Protein AF-A0A966U1S2-F1 (afdb_monomer_lite)

Radius of gyration: 26.29 Å; chains: 1; bounding box: 76×34×54 Å

Foldseek 3Di:
DVVVVVVVVVCVVVLCVVLVVLLLVQLVVQLVVLVVVCCVVPVPLVVPDDVVLSVCCSPDVVSLVVGDPVSSVSSVVSNVVSVVVSCVVCVVVVVVVVVVVVVDDDDPDPDVVVVVVVVVVVVVVVVD

Structure (mmCIF, N/CA/C/O backbone):
data_AF-A0A966U1S2-F1
#
_entry.id   AF-A0A966U1S2-F1
#
loop_
_atom_site.group_PDB
_atom_site.id
_atom_site.type_symbol
_atom_site.label_atom_id
_atom_site.label_alt_id
_atom_site.label_comp_id
_atom_site.label_asym_id
_atom_site.label_entity_id
_atom_site.label_seq_id
_atom_site.pdbx_PDB_ins_code
_atom_site.Cartn_x
_atom_site.Cartn_y
_atom_site.Cartn_z
_atom_site.occupancy
_atom_site.B_iso_or_equiv
_atom_site.auth_seq_id
_atom_site.auth_comp_id
_atom_site.auth_asym_id
_atom_site.auth_atom_id
_atom_site.pdbx_PDB_model_num
ATOM 1 N N . THR A 1 1 ? 27.230 -3.084 -17.826 1.00 68.25 1 THR A N 1
ATOM 2 C CA . THR A 1 1 ? 26.744 -4.011 -16.778 1.00 68.25 1 THR A CA 1
ATOM 3 C C . THR A 1 1 ? 26.487 -3.304 -15.454 1.00 68.25 1 THR A C 1
ATOM 5 O O . THR A 1 1 ? 25.406 -3.498 -14.924 1.00 68.25 1 THR A O 1
ATOM 8 N N . SER A 1 2 ? 27.347 -2.399 -14.970 1.00 84.25 2 SER A N 1
ATOM 9 C CA . SER A 1 2 ? 27.108 -1.668 -13.704 1.00 84.25 2 SER A CA 1
ATOM 10 C C . SER A 1 2 ? 25.955 -0.657 -13.749 1.00 84.25 2 SER A C 1
ATOM 12 O O . SER A 1 2 ? 25.120 -0.653 -12.851 1.00 84.25 2 SER A O 1
ATOM 14 N N . SER A 1 3 ? 25.842 0.148 -14.814 1.00 88.50 3 SER A N 1
ATOM 15 C CA . SER A 1 3 ? 24.769 1.153 -14.924 1.00 88.50 3 SER A CA 1
ATOM 16 C C . SER A 1 3 ? 23.372 0.526 -14.961 1.00 88.50 3 SER A C 1
ATOM 18 O O . SER A 1 3 ? 22.466 1.025 -14.309 1.00 88.50 3 SER A O 1
ATOM 20 N N . ASN A 1 4 ? 23.197 -0.605 -15.659 1.00 86.69 4 ASN A N 1
ATOM 21 C CA . ASN A 1 4 ? 21.905 -1.301 -15.720 1.00 86.69 4 ASN A CA 1
ATOM 22 C C . ASN A 1 4 ? 21.468 -1.807 -14.334 1.00 86.69 4 ASN A C 1
ATOM 24 O O . ASN A 1 4 ? 20.334 -1.597 -13.915 1.00 86.69 4 ASN A O 1
ATOM 28 N N . THR A 1 5 ? 22.385 -2.425 -13.585 1.00 91.38 5 THR A N 1
ATOM 29 C CA . THR A 1 5 ? 22.106 -2.854 -12.209 1.00 91.38 5 THR A CA 1
ATOM 30 C C . THR A 1 5 ? 21.823 -1.661 -11.299 1.00 91.38 5 THR A C 1
ATOM 32 O O . THR A 1 5 ? 20.853 -1.699 -10.550 1.00 91.38 5 THR A O 1
ATOM 35 N N . PHE A 1 6 ? 22.601 -0.579 -11.410 1.00 94.00 6 PHE A N 1
ATOM 36 C CA . PHE A 1 6 ? 22.389 0.644 -10.634 1.00 94.00 6 PHE A CA 1
ATOM 37 C C . PHE A 1 6 ? 20.981 1.218 -10.833 1.00 94.00 6 PHE A C 1
ATOM 39 O O . PHE A 1 6 ? 20.276 1.434 -9.851 1.00 94.00 6 PHE A O 1
ATOM 46 N N . PHE A 1 7 ? 20.529 1.393 -12.081 1.00 91.81 7 PHE A N 1
ATOM 47 C CA . PHE A 1 7 ? 19.188 1.919 -12.362 1.00 91.81 7 PHE A CA 1
ATOM 48 C C . PHE A 1 7 ? 18.069 0.996 -11.871 1.00 91.81 7 PHE A C 1
ATOM 50 O O . PHE A 1 7 ? 17.057 1.486 -11.376 1.00 91.81 7 PHE A O 1
ATOM 57 N N . ARG A 1 8 ? 18.247 -0.330 -11.948 1.00 90.94 8 ARG A N 1
ATOM 58 C CA . ARG A 1 8 ? 17.273 -1.292 -11.406 1.00 90.94 8 ARG A CA 1
ATOM 59 C C . ARG A 1 8 ? 17.152 -1.184 -9.888 1.00 90.94 8 ARG A C 1
ATOM 61 O O . ARG A 1 8 ? 16.037 -1.138 -9.377 1.00 90.94 8 ARG A O 1
ATOM 68 N N . THR A 1 9 ? 18.273 -1.103 -9.176 1.00 96.06 9 THR A N 1
ATOM 69 C CA . THR A 1 9 ? 18.270 -0.934 -7.715 1.00 96.06 9 THR A CA 1
ATOM 70 C C . THR A 1 9 ? 17.681 0.416 -7.316 1.00 96.06 9 THR A C 1
ATOM 72 O O . THR A 1 9 ? 16.857 0.482 -6.406 1.00 96.06 9 THR A O 1
ATOM 75 N N . LEU A 1 10 ? 18.049 1.481 -8.035 1.00 95.44 10 LEU A N 1
ATOM 76 C CA . LEU A 1 10 ? 17.535 2.830 -7.821 1.00 95.44 10 LEU A CA 1
ATOM 77 C C . LEU A 1 10 ? 16.012 2.886 -8.017 1.00 95.44 10 LEU A C 1
ATOM 79 O O . LEU A 1 10 ? 15.297 3.401 -7.162 1.00 95.44 10 LEU A O 1
ATOM 83 N N . GLY A 1 11 ? 15.511 2.294 -9.105 1.00 92.31 11 GLY A N 1
ATOM 84 C CA . GLY A 1 11 ? 14.080 2.184 -9.383 1.00 92.31 11 GLY A CA 1
ATOM 85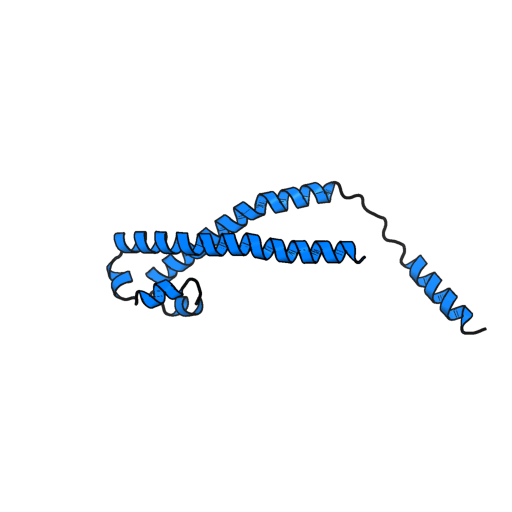 C C . GLY A 1 11 ? 13.331 1.361 -8.334 1.00 92.31 11 GLY A C 1
ATOM 86 O O . GLY A 1 11 ? 12.241 1.753 -7.927 1.00 92.31 11 GLY A O 1
ATOM 87 N N . GLY A 1 12 ? 13.930 0.273 -7.839 1.00 94.50 12 GLY A N 1
ATOM 88 C CA . GLY A 1 12 ? 13.369 -0.520 -6.743 1.00 94.50 12 GLY A CA 1
ATOM 89 C C . GLY A 1 12 ? 13.198 0.299 -5.462 1.00 94.50 12 GLY A C 1
ATOM 90 O O . GLY A 1 12 ? 12.098 0.363 -4.918 1.00 94.50 12 GLY A O 1
ATOM 91 N N . ALA A 1 13 ? 14.252 0.990 -5.021 1.00 96.69 13 ALA A N 1
ATOM 92 C CA . ALA A 1 13 ? 14.207 1.812 -3.813 1.00 96.69 13 ALA A CA 1
ATOM 93 C C . ALA A 1 13 ? 13.204 2.974 -3.935 1.00 96.69 13 ALA A C 1
ATOM 95 O O . ALA A 1 13 ? 12.332 3.121 -3.077 1.00 96.69 13 ALA A O 1
ATOM 96 N N . PHE A 1 14 ? 13.257 3.753 -5.022 1.00 96.25 14 PHE A N 1
ATOM 97 C CA . PHE A 1 14 ? 12.305 4.849 -5.236 1.00 96.25 14 PHE A CA 1
ATOM 98 C C . PHE A 1 14 ? 10.865 4.357 -5.357 1.00 96.25 14 PHE A C 1
ATOM 100 O O . PHE A 1 14 ? 9.976 4.949 -4.749 1.00 96.25 14 PHE A O 1
ATOM 107 N N . GLY A 1 15 ? 10.633 3.264 -6.090 1.00 95.19 15 GLY A N 1
ATOM 108 C CA . GLY A 1 15 ? 9.309 2.664 -6.219 1.00 95.19 15 GLY A CA 1
ATOM 109 C C . GLY A 1 15 ? 8.734 2.296 -4.855 1.00 95.19 15 GLY A C 1
ATOM 110 O O . GLY A 1 15 ? 7.641 2.738 -4.509 1.00 95.19 15 GLY A O 1
ATOM 111 N N . THR A 1 16 ? 9.497 1.568 -4.034 1.00 96.12 16 THR A N 1
ATOM 112 C CA . THR A 1 16 ? 9.046 1.197 -2.683 1.00 96.12 16 THR A CA 1
ATOM 113 C C . THR A 1 16 ? 8.773 2.409 -1.792 1.00 96.12 16 THR A C 1
ATOM 115 O O . THR A 1 16 ? 7.775 2.412 -1.077 1.00 96.12 16 THR A O 1
ATOM 118 N N . ALA A 1 17 ? 9.594 3.461 -1.863 1.00 97.44 17 ALA A N 1
ATOM 119 C CA . ALA A 1 17 ? 9.416 4.661 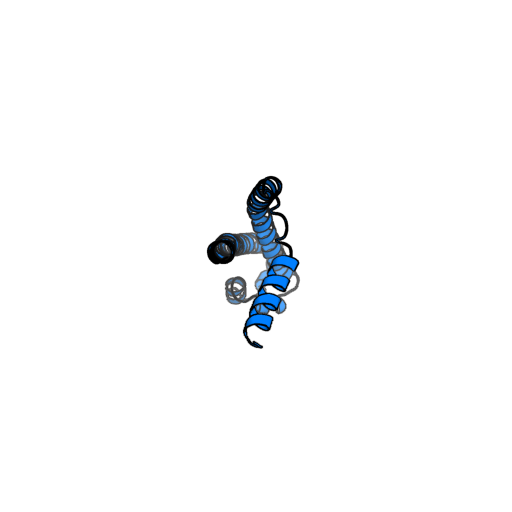-1.049 1.00 97.44 17 ALA A CA 1
ATOM 120 C C . ALA A 1 17 ? 8.164 5.458 -1.446 1.00 97.44 17 ALA A C 1
ATOM 122 O O . ALA A 1 17 ? 7.376 5.846 -0.582 1.00 97.44 17 ALA A O 1
ATOM 123 N N . ILE A 1 18 ? 7.956 5.678 -2.747 1.00 97.00 18 ILE A N 1
ATOM 124 C CA . ILE A 1 18 ? 6.809 6.434 -3.262 1.00 97.00 18 ILE A CA 1
ATOM 125 C C . ILE A 1 18 ? 5.512 5.678 -2.964 1.00 97.00 18 ILE A C 1
ATOM 127 O O . ILE A 1 18 ? 4.618 6.220 -2.316 1.00 97.00 18 ILE A O 1
ATOM 131 N N . PHE A 1 19 ? 5.419 4.412 -3.379 1.00 96.62 19 PHE A N 1
ATOM 132 C CA . PHE A 1 19 ? 4.193 3.632 -3.196 1.00 96.62 19 PHE A CA 1
ATOM 133 C C . PHE A 1 19 ? 3.942 3.272 -1.728 1.00 96.62 19 PHE A C 1
ATOM 135 O O . PHE A 1 19 ? 2.790 3.249 -1.305 1.00 96.62 19 PHE A O 1
ATOM 142 N N . GLY A 1 20 ? 4.993 3.076 -0.926 1.00 95.06 20 GLY A N 1
ATOM 143 C CA . GLY A 1 20 ? 4.871 2.904 0.523 1.00 95.06 20 GLY A CA 1
ATOM 144 C C . GLY A 1 20 ? 4.340 4.157 1.222 1.00 95.06 20 GLY A C 1
ATOM 145 O O . GLY A 1 20 ? 3.530 4.051 2.138 1.00 95.06 20 GLY A O 1
ATOM 146 N N . THR A 1 21 ? 4.729 5.350 0.761 1.00 96.44 21 THR A N 1
ATOM 147 C CA . THR A 1 21 ? 4.193 6.617 1.289 1.00 96.44 21 THR A CA 1
ATOM 148 C C . THR A 1 21 ? 2.710 6.773 0.957 1.00 96.44 21 THR A C 1
ATOM 150 O O . THR A 1 21 ? 1.929 7.122 1.841 1.00 96.44 21 THR A O 1
ATOM 153 N N . ILE A 1 22 ? 2.312 6.469 -0.285 1.00 96.38 22 ILE A N 1
ATOM 154 C CA . ILE A 1 22 ? 0.901 6.485 -0.710 1.00 96.38 22 ILE A CA 1
ATOM 155 C C . ILE A 1 22 ? 0.086 5.500 0.133 1.00 96.38 22 ILE A C 1
ATOM 157 O O . ILE A 1 22 ? -0.930 5.882 0.705 1.00 96.38 22 ILE A O 1
ATOM 161 N N . LEU A 1 23 ? 0.571 4.263 0.286 1.00 95.19 23 LEU A N 1
ATOM 162 C CA . LEU A 1 23 ? -0.098 3.242 1.090 1.00 95.19 23 LEU A CA 1
ATOM 163 C C . LEU A 1 23 ? -0.298 3.700 2.540 1.00 95.19 23 LEU A C 1
ATOM 165 O O . LEU A 1 23 ? -1.409 3.626 3.054 1.00 95.19 23 LEU A O 1
ATOM 169 N N . SER A 1 24 ? 0.753 4.198 3.196 1.00 93.38 24 SER A N 1
ATOM 170 C CA . SER A 1 24 ? 0.677 4.660 4.589 1.00 93.38 24 SER A CA 1
ATOM 171 C C . SER A 1 24 ? -0.289 5.833 4.766 1.00 93.38 24 SER A C 1
ATOM 173 O O . SER A 1 24 ? -1.044 5.874 5.740 1.00 93.38 24 SER A O 1
ATOM 175 N N . HIS A 1 25 ? -0.285 6.781 3.824 1.00 94.88 25 HIS A N 1
ATOM 176 C CA . HIS A 1 25 ? -1.221 7.902 3.819 1.00 94.88 25 HIS A CA 1
ATOM 177 C C . HIS A 1 25 ? -2.671 7.417 3.685 1.00 94.88 25 HIS A C 1
ATOM 179 O O . HIS A 1 25 ? -3.526 7.775 4.502 1.00 94.88 25 HIS A O 1
ATOM 185 N N . ASP A 1 26 ? -2.935 6.558 2.703 1.00 95.31 26 ASP A N 1
ATOM 186 C CA . ASP A 1 26 ? -4.289 6.116 2.380 1.00 95.31 26 ASP A CA 1
ATOM 187 C C . ASP A 1 26 ? -4.849 5.153 3.426 1.00 95.31 26 ASP A C 1
ATOM 189 O O . ASP A 1 26 ? -6.010 5.290 3.799 1.00 95.31 26 ASP A O 1
ATOM 193 N N . VAL A 1 27 ? -4.039 4.250 3.992 1.00 94.31 27 VAL A N 1
ATOM 194 C CA . VAL A 1 27 ? -4.453 3.406 5.128 1.00 94.31 27 VAL A CA 1
ATOM 195 C C . VAL A 1 27 ? -4.877 4.279 6.307 1.00 94.31 27 VAL A C 1
ATOM 197 O O . VAL A 1 27 ? -5.955 4.074 6.865 1.00 94.31 27 VAL A O 1
ATOM 200 N N . SER A 1 28 ? -4.083 5.294 6.666 1.00 92.31 28 SER A N 1
ATOM 201 C CA . SER A 1 28 ? -4.425 6.189 7.779 1.00 92.31 28 SER A CA 1
ATOM 202 C C . SER A 1 28 ? -5.735 6.943 7.529 1.00 92.31 28 SER A C 1
ATOM 204 O O . SER A 1 28 ? -6.569 7.061 8.431 1.00 92.31 28 SER A O 1
ATOM 206 N N . ASN A 1 29 ? -5.943 7.440 6.308 1.00 94.44 29 ASN A N 1
ATOM 207 C CA . ASN A 1 29 ? -7.154 8.169 5.943 1.00 94.44 29 ASN A CA 1
ATOM 208 C C . ASN A 1 29 ? -8.396 7.261 5.872 1.00 94.44 29 ASN A C 1
ATOM 210 O O . ASN A 1 29 ? -9.465 7.615 6.380 1.00 94.44 29 ASN A O 1
ATOM 214 N N . ASN A 1 30 ? -8.247 6.072 5.290 1.00 94.06 30 ASN A N 1
ATOM 215 C CA . ASN A 1 30 ? -9.326 5.106 5.129 1.00 94.06 30 ASN A CA 1
ATOM 216 C C . ASN A 1 30 ? -9.748 4.502 6.465 1.00 94.06 30 ASN A C 1
ATOM 218 O O . ASN A 1 30 ? -10.944 4.339 6.678 1.00 94.06 30 ASN A O 1
ATOM 222 N N . LEU A 1 31 ? -8.811 4.237 7.383 1.00 92.25 31 LEU A N 1
ATOM 223 C CA . LEU A 1 31 ? -9.146 3.788 8.737 1.00 92.25 31 LEU A CA 1
ATOM 224 C C . LEU A 1 31 ? -9.945 4.859 9.478 1.00 92.25 31 LEU A C 1
ATOM 226 O O . LEU A 1 31 ? -11.006 4.563 10.016 1.00 92.25 31 LEU A O 1
ATOM 230 N N . LYS A 1 32 ? -9.496 6.122 9.462 1.00 91.12 32 LYS A N 1
ATOM 231 C CA . LYS A 1 32 ? -10.240 7.230 10.093 1.00 91.12 32 LYS A CA 1
ATOM 232 C C . LYS A 1 32 ? -11.665 7.332 9.556 1.00 91.12 32 LYS A C 1
ATOM 234 O O . LYS A 1 32 ? -12.604 7.463 10.338 1.00 91.12 32 LYS A O 1
ATOM 239 N N . THR A 1 33 ? -11.819 7.253 8.238 1.00 92.62 33 THR A N 1
ATOM 240 C CA . THR A 1 33 ? -13.128 7.328 7.579 1.00 92.62 33 THR A CA 1
ATOM 241 C C . THR A 1 33 ? -13.991 6.110 7.911 1.00 92.62 33 THR A C 1
ATOM 243 O O . THR A 1 33 ? -15.132 6.281 8.334 1.00 92.62 33 THR A O 1
ATOM 246 N N . GLY A 1 34 ? -13.437 4.899 7.815 1.00 91.38 34 GLY A N 1
ATOM 247 C CA . GLY A 1 34 ? -14.137 3.647 8.103 1.00 91.38 34 GLY A CA 1
ATOM 248 C C . GLY A 1 34 ? -14.605 3.556 9.554 1.00 91.38 34 GLY A C 1
ATOM 249 O O . GLY A 1 34 ? -15.758 3.226 9.810 1.00 91.38 34 GLY A O 1
ATOM 250 N N . PHE A 1 35 ? -13.766 3.947 10.516 1.00 90.69 35 PHE A N 1
ATOM 251 C CA . PHE A 1 35 ? -14.160 4.016 11.926 1.00 90.69 35 PHE A CA 1
ATOM 252 C C . PHE A 1 35 ? -15.215 5.094 12.195 1.00 90.69 35 PHE A C 1
ATOM 254 O O . PHE A 1 35 ? -16.134 4.864 12.981 1.00 90.69 35 PHE A O 1
ATOM 261 N N . ALA A 1 36 ? -15.127 6.254 11.537 1.00 89.69 36 ALA A N 1
ATOM 262 C CA . ALA A 1 36 ? -16.141 7.299 11.656 1.00 89.69 36 ALA A CA 1
ATOM 263 C C . ALA A 1 36 ? -17.501 6.867 11.077 1.00 89.69 36 ALA A C 1
ATOM 265 O O . ALA A 1 36 ? -18.546 7.275 11.586 1.00 89.69 36 ALA A O 1
ATOM 266 N N . GLU A 1 37 ? -17.508 6.049 10.026 1.00 90.56 37 GLU A N 1
ATOM 267 C CA . GLU A 1 37 ? -18.719 5.460 9.454 1.00 90.56 37 GLU A CA 1
ATOM 268 C C . GLU A 1 37 ? -19.273 4.330 10.328 1.00 90.56 37 GLU A C 1
ATOM 270 O O . GLU A 1 37 ? -20.476 4.284 10.605 1.00 90.56 37 GLU A O 1
ATOM 275 N N . LEU A 1 38 ? -18.399 3.472 10.853 1.00 88.75 38 LEU A N 1
ATOM 276 C CA . LEU A 1 38 ? -18.779 2.416 11.784 1.00 88.75 38 LEU A CA 1
ATOM 277 C C . LEU A 1 38 ? -19.404 2.991 13.062 1.00 88.75 38 LEU A C 1
ATOM 279 O O . LEU A 1 38 ? -20.415 2.479 13.532 1.00 88.75 38 LEU A O 1
ATOM 283 N N . ALA A 1 39 ? -18.885 4.110 13.574 1.00 87.94 39 ALA A N 1
ATOM 284 C CA . ALA A 1 39 ? -19.451 4.805 14.733 1.00 87.94 39 ALA A CA 1
ATOM 285 C C . ALA A 1 39 ? -20.890 5.295 14.504 1.00 87.94 39 ALA A C 1
ATOM 287 O O . ALA A 1 39 ? -21.660 5.398 15.456 1.00 87.94 39 ALA A O 1
ATOM 288 N N . LYS A 1 40 ? -21.267 5.585 13.253 1.00 89.69 40 LYS A N 1
ATOM 289 C CA . LYS A 1 40 ? -22.631 6.001 12.894 1.00 89.69 40 LYS A CA 1
ATOM 290 C C . LYS A 1 40 ? -23.570 4.816 12.699 1.00 89.69 40 LYS A C 1
ATOM 292 O O . LYS A 1 40 ? -24.757 4.940 12.980 1.00 89.69 40 LYS A O 1
ATOM 297 N N . THR A 1 41 ? -23.060 3.703 12.176 1.00 88.62 41 THR A N 1
ATOM 298 C CA . THR A 1 41 ? -23.880 2.547 11.788 1.00 88.62 41 THR A CA 1
ATOM 299 C C . THR A 1 41 ? -24.022 1.519 12.907 1.00 88.62 41 THR A C 1
ATOM 301 O O . THR A 1 41 ? -25.104 0.969 13.078 1.00 88.62 41 THR A O 1
ATOM 304 N N . ASN A 1 42 ? -22.959 1.268 13.676 1.00 85.62 42 ASN A N 1
ATOM 305 C CA . ASN A 1 42 ? -22.903 0.248 14.725 1.00 85.62 42 ASN A CA 1
ATOM 306 C C . ASN A 1 42 ? -22.038 0.719 15.916 1.00 85.62 42 ASN A C 1
ATOM 308 O O . ASN A 1 42 ? -20.937 0.201 16.127 1.00 85.62 42 ASN A O 1
ATOM 312 N N . PRO A 1 43 ? -22.518 1.685 16.722 1.00 83.19 43 PRO A N 1
ATOM 313 C CA . PRO A 1 43 ? -21.759 2.228 17.852 1.00 83.19 43 PRO A CA 1
ATOM 314 C C . PRO A 1 43 ? -21.419 1.172 18.918 1.00 83.19 43 PRO A C 1
ATOM 316 O O . PRO A 1 43 ? -20.342 1.224 19.511 1.00 83.19 43 PRO A O 1
ATOM 319 N N . ASP A 1 44 ? -22.280 0.169 19.111 1.00 84.19 44 ASP A N 1
ATOM 320 C CA . ASP A 1 44 ? -22.076 -0.897 20.102 1.00 84.19 44 ASP A CA 1
ATOM 321 C C . ASP A 1 44 ? -20.873 -1.792 19.772 1.00 84.19 44 ASP A C 1
ATOM 323 O O . ASP A 1 44 ? -20.179 -2.264 20.673 1.00 84.19 44 ASP A O 1
ATOM 327 N N . ALA A 1 45 ? -20.586 -1.995 18.481 1.00 80.12 45 ALA A N 1
ATOM 328 C CA . ALA A 1 45 ? -19.434 -2.776 18.036 1.00 80.12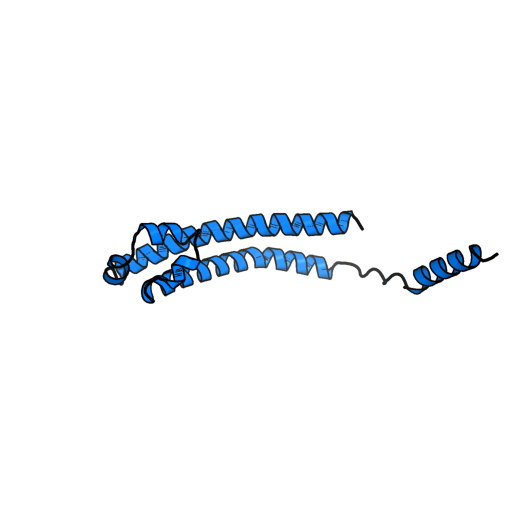 45 ALA A CA 1
ATOM 329 C C . ALA A 1 45 ? -18.108 -2.069 18.358 1.00 80.12 45 ALA A C 1
ATOM 331 O O . ALA A 1 45 ? -17.107 -2.728 18.629 1.00 80.12 45 ALA A O 1
ATOM 332 N N . LEU A 1 46 ? -18.108 -0.731 18.362 1.00 81.12 46 LEU A N 1
ATOM 333 C CA . LEU A 1 46 ? -16.943 0.073 18.726 1.00 81.12 46 LEU A CA 1
ATOM 334 C C . LEU A 1 46 ? -16.774 0.232 20.233 1.00 81.12 46 LEU A C 1
ATOM 336 O O . LEU A 1 46 ? -15.645 0.298 20.705 1.00 81.12 46 LEU A O 1
ATOM 340 N N . ALA A 1 47 ? -17.869 0.245 20.994 1.00 80.38 47 ALA A N 1
ATOM 341 C CA . ALA A 1 47 ? -17.822 0.366 22.450 1.00 80.38 47 ALA A CA 1
ATOM 342 C C . ALA A 1 47 ? -17.079 -0.798 23.136 1.00 80.38 47 ALA A C 1
ATOM 344 O O . ALA A 1 47 ? -16.592 -0.645 24.253 1.00 80.38 47 ALA A O 1
ATOM 345 N N . GLN A 1 48 ? -16.980 -1.953 22.471 1.00 77.31 48 GLN A N 1
ATOM 346 C CA . GLN A 1 48 ? -16.278 -3.138 22.976 1.00 77.31 48 GLN A CA 1
ATOM 347 C C . GLN A 1 48 ? -14.778 -3.158 22.641 1.00 77.31 48 GLN A C 1
ATOM 349 O O . GLN A 1 48 ? -14.077 -4.077 23.064 1.00 77.31 48 GLN A O 1
ATOM 354 N N . VAL A 1 49 ? -14.278 -2.181 21.879 1.00 80.62 49 VAL A N 1
ATOM 355 C CA . VAL A 1 49 ? -12.886 -2.138 21.416 1.00 80.62 49 VAL A CA 1
ATOM 356 C C . VAL A 1 49 ? -12.141 -0.984 22.070 1.00 80.62 49 VAL A C 1
ATOM 358 O O . VAL A 1 49 ? -12.615 0.149 22.104 1.00 80.62 49 VAL A O 1
ATOM 361 N N . ASP A 1 50 ? -10.937 -1.270 22.562 1.00 81.81 50 ASP A N 1
ATOM 362 C CA . ASP A 1 50 ? -10.055 -0.256 23.131 1.00 81.81 50 ASP A CA 1
ATOM 363 C C . ASP A 1 50 ? -9.608 0.750 22.041 1.00 81.81 50 ASP A C 1
ATOM 365 O O . ASP A 1 50 ? -9.005 0.347 21.035 1.00 81.81 50 ASP A O 1
ATOM 369 N N . PRO A 1 51 ? -9.846 2.064 22.224 1.00 78.50 51 PRO A N 1
ATOM 370 C CA . PRO A 1 51 ? -9.396 3.102 21.296 1.00 78.50 51 PRO A CA 1
ATOM 371 C C . PRO A 1 51 ? -7.881 3.100 21.043 1.00 78.50 51 PRO A C 1
ATOM 373 O O . PRO A 1 51 ? -7.426 3.486 19.962 1.00 78.50 51 PRO A O 1
ATOM 376 N N . THR A 1 52 ? -7.081 2.659 22.016 1.00 81.81 52 THR A N 1
ATOM 377 C CA . THR A 1 52 ? -5.623 2.561 21.870 1.00 81.81 52 THR A CA 1
ATOM 378 C C . THR A 1 52 ? -5.240 1.474 20.871 1.00 81.81 52 THR A C 1
ATOM 380 O O . THR A 1 52 ? -4.367 1.701 20.027 1.00 81.81 52 THR A O 1
ATOM 383 N N . LEU A 1 53 ? -5.962 0.347 20.872 1.00 80.50 53 LEU A N 1
ATOM 384 C CA . LEU A 1 53 ? -5.771 -0.730 19.908 1.00 80.50 53 LEU A CA 1
ATOM 385 C C . LEU A 1 53 ? -6.042 -0.218 18.490 1.00 80.50 53 LEU A C 1
ATOM 387 O O . LEU A 1 53 ? -5.204 -0.413 17.615 1.00 80.50 53 LEU A O 1
ATOM 391 N N . ILE A 1 54 ? -7.132 0.539 18.301 1.00 77.81 54 ILE A N 1
ATOM 392 C CA . ILE A 1 54 ? -7.517 1.162 17.021 1.00 77.81 54 ILE A CA 1
ATOM 393 C C . ILE A 1 54 ? -6.407 2.072 16.479 1.00 77.81 54 ILE A C 1
ATOM 395 O O . ILE A 1 54 ? -6.052 1.996 15.301 1.00 77.81 54 ILE A O 1
ATOM 399 N N . SER A 1 55 ? -5.811 2.902 17.338 1.00 79.12 55 SER A N 1
ATOM 400 C CA . SER A 1 55 ? -4.708 3.785 16.939 1.00 79.12 55 SER A CA 1
ATOM 401 C C . SER A 1 55 ? -3.438 3.023 16.532 1.00 79.12 55 SER A C 1
ATOM 403 O O . SER A 1 55 ? -2.676 3.485 15.681 1.00 79.12 55 SER A O 1
ATOM 405 N N . SER A 1 56 ? -3.234 1.827 17.093 1.00 83.00 56 SER A N 1
ATOM 406 C CA . SER A 1 56 ? -2.065 0.988 16.822 1.00 83.00 56 SER A CA 1
ATOM 407 C C . SER A 1 56 ? -2.158 0.196 15.514 1.00 83.00 56 SER A C 1
ATOM 409 O O . SER A 1 56 ? -1.121 -0.202 14.988 1.00 83.00 56 SER A O 1
ATOM 411 N N . LEU A 1 57 ? -3.356 0.030 14.935 1.00 83.56 57 LEU A N 1
ATOM 412 C CA . LEU A 1 57 ? -3.597 -0.844 13.772 1.00 83.56 57 LEU A CA 1
ATOM 413 C C . LEU A 1 57 ? -2.803 -0.456 12.519 1.00 83.56 57 LEU A C 1
ATOM 415 O O . LEU A 1 57 ? -2.548 -1.299 11.664 1.00 83.56 57 LEU A O 1
ATOM 419 N N . THR A 1 58 ? -2.374 0.805 12.419 1.00 79.12 58 THR A N 1
ATOM 420 C CA . THR A 1 58 ? -1.524 1.268 11.306 1.00 79.12 58 THR A CA 1
ATOM 421 C C . THR A 1 58 ? -0.115 0.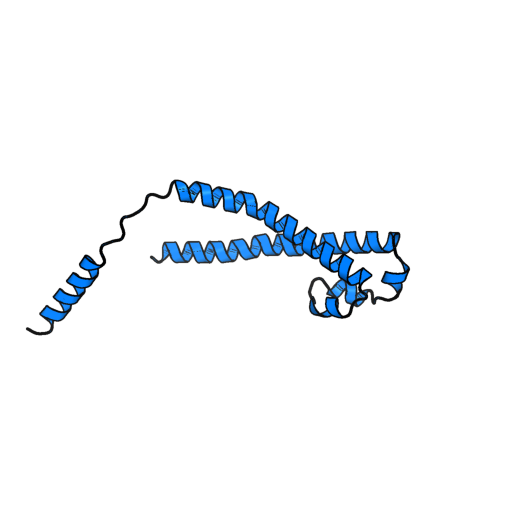663 11.374 1.00 79.12 58 THR A C 1
ATOM 423 O O . THR A 1 58 ? 0.516 0.460 10.344 1.00 79.12 58 THR A O 1
ATOM 426 N N . ASN A 1 59 ? 0.378 0.358 12.580 1.00 81.88 59 ASN A N 1
ATOM 427 C CA . ASN A 1 59 ? 1.736 -0.142 12.824 1.00 81.88 59 ASN A CA 1
ATOM 428 C C . ASN A 1 59 ? 1.766 -1.573 13.387 1.00 81.88 59 ASN A C 1
ATOM 430 O O . ASN A 1 59 ? 2.832 -2.177 13.458 1.00 81.88 59 ASN A O 1
ATOM 434 N N . ASN A 1 60 ? 0.620 -2.108 13.815 1.00 82.31 60 ASN A N 1
ATOM 435 C CA . ASN A 1 60 ? 0.486 -3.435 14.402 1.00 82.31 60 ASN A CA 1
ATOM 436 C C . ASN A 1 60 ? -0.692 -4.180 13.761 1.00 82.31 60 ASN A C 1
ATOM 438 O O . ASN A 1 60 ? -1.834 -4.104 14.210 1.00 82.31 60 ASN A O 1
ATOM 442 N N . THR A 1 61 ? -0.391 -4.903 12.686 1.00 81.06 61 THR A N 1
ATOM 443 C CA . THR A 1 61 ? -1.375 -5.673 11.916 1.00 81.06 61 THR A CA 1
ATOM 444 C C . THR A 1 61 ? -1.801 -6.957 12.638 1.00 81.06 61 THR A C 1
ATOM 446 O O . THR A 1 61 ? -2.897 -7.455 12.402 1.00 81.06 61 THR A O 1
ATOM 449 N N . GLU A 1 62 ? -0.984 -7.484 13.556 1.00 82.94 62 GLU A N 1
ATOM 450 C CA . GLU A 1 62 ? -1.308 -8.694 14.329 1.00 82.94 62 GLU A CA 1
ATOM 451 C C . GLU A 1 62 ? -2.504 -8.468 15.263 1.00 82.94 62 GLU A C 1
ATOM 453 O O . GLU A 1 62 ? -3.345 -9.353 15.430 1.00 82.94 62 GLU A O 1
ATOM 458 N N . ALA A 1 63 ? -2.644 -7.249 15.793 1.00 83.19 63 ALA A N 1
ATOM 459 C CA . ALA A 1 63 ? -3.783 -6.845 16.614 1.00 83.19 63 ALA A CA 1
ATOM 460 C C . ALA A 1 63 ? -5.130 -6.886 15.865 1.00 83.19 63 ALA A C 1
ATOM 462 O O . ALA A 1 63 ? -6.180 -6.889 16.496 1.00 83.19 63 ALA A O 1
ATOM 463 N N . ILE A 1 64 ? -5.139 -6.963 14.530 1.00 84.12 64 ILE A N 1
ATOM 464 C CA . ILE A 1 64 ? -6.380 -7.066 13.746 1.00 84.12 64 ILE A CA 1
ATOM 465 C C . ILE A 1 64 ? -7.073 -8.417 13.980 1.00 84.12 64 ILE A C 1
ATOM 467 O O . ILE A 1 64 ? -8.300 -8.504 13.927 1.00 84.12 64 ILE A O 1
ATOM 471 N N . ALA A 1 65 ? -6.312 -9.478 14.261 1.00 84.50 65 ALA A N 1
ATOM 472 C CA . ALA A 1 65 ? -6.860 -10.815 14.483 1.00 84.50 65 ALA A CA 1
ATOM 473 C C . ALA A 1 65 ? -7.645 -10.934 15.800 1.00 84.50 65 ALA A C 1
ATOM 475 O O . ALA A 1 65 ? -8.472 -11.832 15.938 1.00 84.50 65 ALA A O 1
ATOM 476 N N . THR A 1 66 ? -7.397 -10.040 16.760 1.00 84.38 66 THR A N 1
ATOM 477 C CA . THR A 1 66 ? -8.060 -10.042 18.073 1.00 84.38 66 THR A CA 1
ATOM 478 C C . THR A 1 66 ? -9.332 -9.194 18.099 1.00 84.38 66 THR A C 1
ATOM 480 O O . THR A 1 66 ? -10.037 -9.173 19.108 1.00 84.38 66 THR A O 1
ATOM 483 N N . LEU A 1 67 ? -9.643 -8.502 16.997 1.00 85.25 67 LEU A N 1
ATOM 484 C CA . LEU A 1 67 ? -10.814 -7.644 16.883 1.00 85.25 67 LEU A CA 1
ATOM 485 C C . LEU A 1 67 ? -12.106 -8.450 16.673 1.00 85.25 67 LEU A C 1
ATOM 487 O O . LEU A 1 67 ? -12.097 -9.479 15.993 1.00 85.25 67 LEU A O 1
ATOM 491 N N . PRO A 1 68 ? -13.252 -7.943 17.162 1.00 87.81 68 PRO A N 1
ATOM 492 C CA . PRO A 1 68 ? -14.560 -8.450 16.765 1.00 87.81 68 PRO A CA 1
ATOM 493 C C . PRO A 1 68 ? -14.742 -8.381 15.243 1.00 87.81 68 PRO A C 1
ATOM 495 O O . PRO A 1 68 ? -14.319 -7.414 14.608 1.00 87.81 68 PRO A O 1
ATOM 498 N N . ALA A 1 69 ? -15.439 -9.364 14.665 1.00 88.06 69 ALA A N 1
ATOM 499 C CA . ALA A 1 69 ? -15.563 -9.536 13.212 1.00 88.06 69 ALA A CA 1
ATOM 500 C C . ALA A 1 69 ? -16.024 -8.271 12.461 1.00 88.06 69 ALA A C 1
ATOM 502 O O . ALA A 1 69 ? -15.505 -7.958 11.394 1.00 88.06 69 ALA A O 1
ATOM 503 N N . VAL A 1 70 ? -16.963 -7.507 13.031 1.00 87.88 70 VAL A N 1
ATOM 504 C CA . VAL A 1 70 ? -17.462 -6.263 12.418 1.00 87.88 70 VAL A CA 1
ATOM 505 C C . VAL A 1 70 ? -16.349 -5.219 12.292 1.00 87.88 70 VAL A C 1
ATOM 507 O O . VAL A 1 70 ? -16.172 -4.626 11.233 1.00 87.88 70 VAL A O 1
ATOM 510 N N . VAL A 1 71 ? -15.565 -5.031 13.354 1.00 88.88 71 VAL A N 1
ATOM 511 C CA . VAL A 1 71 ? -14.466 -4.057 13.387 1.00 88.88 71 VAL A CA 1
ATOM 512 C C . VAL A 1 71 ? -13.310 -4.524 12.507 1.00 88.88 71 VAL A C 1
ATOM 514 O O . VAL A 1 71 ? -12.729 -3.733 11.769 1.00 88.88 71 VAL A O 1
ATOM 517 N N . GLN A 1 72 ? -13.013 -5.823 12.539 1.00 90.62 72 GLN A N 1
ATOM 518 C CA . GLN A 1 72 ? -12.021 -6.446 11.670 1.00 90.62 72 GLN A CA 1
ATOM 519 C C . GLN A 1 72 ? -12.336 -6.215 10.186 1.00 90.62 72 GLN A C 1
ATOM 521 O O . GLN A 1 72 ? -11.439 -5.835 9.436 1.00 90.62 72 GLN A O 1
ATOM 526 N N . ASN A 1 73 ? -13.596 -6.385 9.773 1.00 91.50 73 ASN A N 1
ATOM 527 C CA . ASN A 1 73 ? -14.016 -6.139 8.393 1.00 91.50 73 ASN A CA 1
ATOM 528 C C . ASN A 1 73 ? -13.813 -4.676 7.992 1.00 91.50 73 ASN A C 1
ATOM 530 O O . ASN A 1 73 ? -13.241 -4.416 6.941 1.00 91.50 73 ASN A O 1
ATOM 534 N N . THR A 1 74 ? -14.187 -3.722 8.851 1.00 91.38 74 THR A N 1
ATOM 535 C CA . THR A 1 74 ? -13.945 -2.294 8.588 1.00 91.38 74 THR A CA 1
ATOM 536 C C . THR A 1 74 ? -12.464 -2.000 8.372 1.00 91.38 74 THR A C 1
ATOM 538 O O . THR A 1 74 ? -12.104 -1.288 7.438 1.00 91.38 74 THR A O 1
ATOM 541 N N . VAL A 1 75 ? -11.592 -2.572 9.204 1.00 91.50 75 VAL A N 1
ATOM 542 C CA . VAL A 1 75 ? -10.141 -2.408 9.062 1.00 91.50 75 VAL A CA 1
ATOM 543 C C . VAL A 1 75 ? -9.664 -3.012 7.743 1.00 91.50 75 VAL A C 1
ATOM 545 O O . VAL A 1 75 ? -8.938 -2.355 6.997 1.00 91.50 75 VAL A O 1
ATOM 548 N N . LEU A 1 76 ? -10.088 -4.236 7.428 1.00 92.06 76 LEU A N 1
ATOM 549 C CA . LEU A 1 76 ? -9.716 -4.922 6.195 1.00 92.06 76 LEU A CA 1
ATOM 550 C C . LEU A 1 76 ? -10.149 -4.133 4.951 1.00 92.06 76 LEU A C 1
ATOM 552 O O . LEU A 1 76 ? -9.331 -3.928 4.054 1.00 92.06 76 LEU A O 1
ATOM 556 N N . ASP A 1 77 ? -11.380 -3.625 4.931 1.00 93.62 77 ASP A N 1
ATOM 557 C CA . ASP A 1 77 ? -11.908 -2.794 3.847 1.00 93.62 77 ASP A CA 1
ATOM 558 C C . ASP A 1 77 ? -11.096 -1.501 3.683 1.00 93.62 77 ASP A C 1
ATOM 560 O O . ASP A 1 77 ? -10.772 -1.097 2.560 1.00 93.62 77 ASP A O 1
ATOM 564 N N . SER A 1 78 ? -10.674 -0.873 4.788 1.00 93.19 78 SER A N 1
ATOM 565 C CA . SER A 1 78 ? -9.786 0.294 4.743 1.00 93.19 78 SER A CA 1
ATOM 566 C C . SER A 1 78 ? -8.437 -0.022 4.083 1.00 93.19 78 SER A C 1
ATOM 568 O O . SER A 1 78 ? -7.958 0.772 3.264 1.00 93.19 78 SER A O 1
ATOM 570 N N . PHE A 1 79 ? -7.835 -1.176 4.396 1.00 93.38 79 PHE A N 1
ATOM 571 C CA . PHE A 1 79 ? -6.595 -1.637 3.759 1.00 93.38 79 PHE A CA 1
ATOM 572 C C . PHE A 1 79 ? -6.804 -1.966 2.278 1.00 93.38 79 PHE A C 1
ATOM 574 O O . PHE A 1 79 ? -6.005 -1.547 1.441 1.00 93.38 79 PHE A O 1
ATOM 581 N N . MET A 1 80 ? -7.884 -2.671 1.930 1.00 95.00 80 MET A N 1
ATOM 582 C CA . MET A 1 80 ? -8.223 -2.999 0.541 1.00 95.00 80 MET A CA 1
ATOM 583 C C . MET A 1 80 ? -8.379 -1.737 -0.312 1.00 95.00 80 MET A C 1
ATOM 585 O O . MET A 1 80 ? -7.811 -1.652 -1.403 1.00 95.00 80 MET A O 1
ATOM 589 N N . SER A 1 81 ? -9.086 -0.730 0.203 1.00 96.38 81 SER A N 1
ATOM 590 C CA . SER A 1 81 ? -9.256 0.562 -0.469 1.00 96.38 81 SER A CA 1
ATOM 591 C C . SER A 1 81 ? -7.920 1.297 -0.655 1.00 96.38 81 SER A C 1
ATOM 593 O O . SER A 1 81 ? -7.651 1.853 -1.722 1.00 96.38 81 SER A O 1
ATOM 595 N N . ALA A 1 82 ? -7.022 1.231 0.333 1.00 95.25 82 ALA A N 1
ATOM 596 C CA . ALA A 1 82 ? -5.692 1.828 0.215 1.00 95.25 82 ALA A CA 1
ATOM 597 C C . ALA A 1 82 ? -4.837 1.118 -0.851 1.00 95.25 82 ALA A C 1
ATOM 599 O O . ALA A 1 82 ? -4.199 1.774 -1.674 1.00 95.25 82 ALA A O 1
ATOM 600 N N . PHE A 1 83 ? -4.876 -0.217 -0.913 1.00 95.56 83 PHE A N 1
ATOM 601 C CA . PHE A 1 83 ? -4.211 -0.964 -1.984 1.00 95.56 83 PHE A CA 1
ATOM 602 C C . PHE A 1 83 ? -4.768 -0.618 -3.362 1.00 95.56 83 PHE A C 1
ATOM 604 O O . PHE A 1 83 ? -3.995 -0.469 -4.307 1.00 95.56 83 PHE A O 1
ATOM 611 N N . HIS A 1 84 ? -6.086 -0.451 -3.487 1.00 97.25 84 HIS A N 1
ATOM 612 C CA . HIS A 1 84 ? -6.700 -0.025 -4.741 1.00 97.25 84 HIS A CA 1
ATOM 613 C C . HIS A 1 84 ? -6.122 1.313 -5.225 1.00 97.25 84 HIS A C 1
ATOM 615 O O . HIS A 1 84 ? -5.712 1.418 -6.381 1.00 97.25 84 HIS A O 1
ATOM 621 N N . SER A 1 85 ? -5.999 2.296 -4.330 1.00 96.50 85 SER A N 1
ATOM 622 C CA . SER A 1 85 ? -5.368 3.587 -4.630 1.00 96.50 85 SER A CA 1
ATOM 623 C C . SER A 1 85 ? -3.921 3.430 -5.117 1.00 96.50 85 SER A C 1
ATOM 625 O O . SER A 1 85 ? -3.549 3.968 -6.162 1.00 96.50 85 SER A O 1
ATOM 627 N N . VAL A 1 86 ? -3.120 2.594 -4.443 1.00 97.06 86 VAL A N 1
ATOM 628 C CA . VAL A 1 86 ? -1.740 2.288 -4.863 1.00 97.06 86 VAL A CA 1
ATOM 629 C C . VAL A 1 86 ? -1.698 1.661 -6.258 1.00 97.06 86 VAL A C 1
ATOM 631 O O . VAL A 1 86 ? -0.865 2.053 -7.075 1.00 97.06 86 VAL A O 1
ATOM 634 N N . PHE A 1 87 ? -2.592 0.721 -6.574 1.00 96.75 87 PHE A N 1
ATOM 635 C CA . PHE A 1 87 ? -2.648 0.103 -7.902 1.00 96.75 87 PHE A CA 1
ATOM 636 C C . PHE A 1 87 ? -3.031 1.103 -8.993 1.00 96.75 87 PHE A C 1
ATOM 638 O O . PHE A 1 87 ? -2.413 1.110 -10.061 1.00 96.75 87 PHE A O 1
ATOM 645 N N . ILE A 1 88 ? -4.002 1.977 -8.730 1.00 97.94 88 ILE A N 1
ATOM 646 C CA . ILE A 1 88 ? -4.378 3.046 -9.660 1.00 97.94 88 ILE A CA 1
ATOM 647 C C . ILE A 1 88 ? -3.204 4.008 -9.877 1.00 97.94 88 ILE A C 1
ATOM 649 O O . ILE A 1 88 ? -2.919 4.361 -11.019 1.00 97.94 88 ILE A O 1
ATOM 653 N N . ALA A 1 89 ? -2.462 4.362 -8.824 1.00 96.75 89 ALA A N 1
ATOM 654 C CA . ALA A 1 89 ? -1.268 5.199 -8.927 1.00 96.75 89 ALA A CA 1
ATOM 655 C C . ALA A 1 89 ? -0.110 4.510 -9.677 1.00 96.75 89 ALA A C 1
ATOM 657 O O . ALA A 1 89 ? 0.615 5.155 -10.436 1.00 96.75 89 ALA A O 1
ATOM 658 N N . ALA A 1 90 ? 0.066 3.198 -9.503 1.00 96.44 90 ALA A N 1
ATOM 659 C CA . ALA A 1 90 ? 1.109 2.418 -10.170 1.00 96.44 90 ALA A CA 1
ATOM 660 C C . ALA A 1 90 ? 0.801 2.148 -11.653 1.00 96.44 90 ALA A C 1
ATOM 662 O O . ALA A 1 90 ? 1.719 2.072 -12.471 1.00 96.44 90 ALA A O 1
ATOM 663 N N . THR A 1 91 ? -0.480 2.043 -12.015 1.00 97.81 91 THR A N 1
ATOM 664 C CA . THR A 1 91 ? -0.951 1.764 -13.382 1.00 97.81 91 THR A CA 1
ATOM 665 C C . THR A 1 91 ? -0.307 2.656 -14.455 1.00 97.81 91 THR A C 1
ATOM 667 O O . THR A 1 91 ? 0.279 2.101 -15.387 1.00 97.81 91 THR A O 1
ATOM 670 N N . PRO A 1 92 ? -0.335 4.003 -14.369 1.00 97.12 92 PRO A N 1
ATOM 671 C CA . PRO A 1 92 ? 0.291 4.853 -15.382 1.00 97.12 92 PRO A CA 1
ATOM 672 C C . PRO A 1 92 ? 1.812 4.666 -15.456 1.00 97.12 92 PRO A C 1
ATOM 674 O O . PRO A 1 92 ? 2.378 4.709 -16.545 1.00 97.12 92 PRO A O 1
ATOM 677 N N . VAL A 1 93 ? 2.483 4.406 -14.330 1.00 96.25 93 VAL A N 1
ATOM 678 C CA . VAL A 1 93 ? 3.937 4.174 -14.293 1.00 96.25 93 VAL A CA 1
ATOM 679 C C . VAL A 1 93 ? 4.298 2.883 -15.031 1.00 96.25 93 VAL A C 1
ATOM 681 O O . VAL A 1 93 ? 5.214 2.870 -15.856 1.00 96.25 93 VAL A O 1
ATOM 684 N N . VAL A 1 94 ? 3.547 1.808 -14.781 1.00 96.06 94 VAL A N 1
ATOM 685 C CA . VAL A 1 94 ? 3.715 0.523 -15.473 1.00 96.06 94 VAL A CA 1
ATOM 686 C C . VAL A 1 94 ? 3.390 0.662 -16.956 1.00 96.06 94 VAL A C 1
ATOM 688 O O . VAL A 1 94 ? 4.150 0.166 -17.785 1.00 96.06 94 VAL A O 1
ATOM 691 N N . ALA A 1 95 ? 2.316 1.374 -17.304 1.00 98.06 95 ALA A N 1
ATOM 692 C CA . ALA A 1 95 ? 1.953 1.631 -18.693 1.00 98.06 95 ALA A CA 1
ATOM 693 C C . ALA A 1 95 ? 3.085 2.353 -19.439 1.00 98.06 95 ALA A C 1
ATOM 695 O O . ALA A 1 95 ? 3.485 1.908 -20.510 1.00 98.06 95 ALA A O 1
ATOM 696 N N . LEU A 1 96 ? 3.669 3.405 -18.856 1.00 97.06 96 LEU A N 1
ATOM 697 C CA . LEU A 1 96 ? 4.824 4.099 -19.435 1.00 97.06 96 LEU A CA 1
ATOM 698 C C . LEU A 1 96 ? 6.026 3.166 -19.618 1.00 97.06 96 LEU A C 1
ATOM 700 O O . LEU A 1 96 ? 6.633 3.151 -20.686 1.00 97.06 96 LEU A O 1
ATOM 704 N N . GLY A 1 97 ? 6.353 2.355 -18.607 1.00 94.88 97 GLY A N 1
ATOM 705 C CA . GLY A 1 97 ? 7.429 1.365 -18.701 1.00 94.88 97 GLY A CA 1
ATOM 706 C C . GLY A 1 97 ? 7.193 0.341 -19.816 1.00 94.88 97 GLY A C 1
ATOM 707 O O . GLY A 1 97 ? 8.106 0.038 -20.580 1.00 94.88 97 GLY A O 1
ATOM 708 N N . PHE A 1 98 ? 5.956 -0.135 -19.955 1.00 96.69 98 PHE A N 1
ATOM 709 C CA . PHE A 1 98 ? 5.535 -1.029 -21.030 1.00 96.69 98 PHE A CA 1
ATOM 710 C C . PHE A 1 98 ? 5.669 -0.368 -22.409 1.00 96.69 98 PHE A C 1
ATOM 712 O O . PHE A 1 98 ? 6.241 -0.964 -23.322 1.00 96.69 98 PHE A O 1
ATOM 719 N N . PHE A 1 99 ? 5.232 0.888 -22.552 1.00 97.12 99 PHE A N 1
ATOM 720 C CA . PHE A 1 99 ? 5.416 1.655 -23.786 1.00 97.12 99 PHE A CA 1
ATOM 721 C C . PHE A 1 99 ? 6.893 1.873 -24.120 1.00 97.12 99 PHE A C 1
ATOM 723 O O . PHE A 1 99 ? 7.262 1.796 -25.281 1.00 97.12 99 PHE A O 1
ATOM 730 N N . PHE A 1 100 ? 7.779 2.096 -23.151 1.00 94.56 100 PHE A N 1
ATOM 731 C CA . PHE A 1 100 ? 9.213 2.163 -23.452 1.00 94.56 100 PHE A CA 1
ATOM 732 C C . PHE A 1 100 ? 9.804 0.801 -23.825 1.00 94.56 100 PHE A C 1
ATOM 734 O O . PHE A 1 100 ? 10.691 0.736 -24.677 1.00 94.56 100 PHE A O 1
ATOM 741 N N . ALA A 1 101 ? 9.301 -0.284 -23.233 1.00 93.31 101 ALA A N 1
ATOM 742 C CA . ALA A 1 101 ? 9.769 -1.634 -23.520 1.00 93.31 101 ALA A CA 1
ATOM 743 C C . ALA A 1 101 ? 9.516 -2.043 -24.980 1.00 93.31 101 ALA A C 1
ATOM 745 O O . ALA A 1 101 ? 10.399 -2.643 -25.587 1.00 93.31 101 ALA A O 1
ATOM 746 N N . ILE A 1 102 ? 8.378 -1.663 -25.576 1.00 94.75 102 ILE A N 1
ATOM 747 C CA . ILE A 1 102 ? 8.088 -1.975 -26.991 1.00 94.75 102 ILE A CA 1
ATOM 748 C C . ILE A 1 102 ? 9.041 -1.279 -27.978 1.00 94.75 102 ILE A C 1
ATOM 750 O O . ILE A 1 102 ? 9.257 -1.788 -29.074 1.00 94.75 102 ILE A O 1
ATOM 754 N N . PHE A 1 103 ? 9.637 -0.140 -27.608 1.00 93.25 103 PHE A N 1
ATOM 755 C CA . PHE A 1 103 ? 10.614 0.569 -28.448 1.00 93.25 103 PHE A CA 1
ATOM 756 C C . PHE A 1 103 ? 12.056 0.100 -28.220 1.00 93.25 103 PHE A C 1
ATOM 758 O O . PHE A 1 103 ? 12.976 0.569 -28.900 1.00 93.25 103 PHE A O 1
ATOM 765 N N . LEU A 1 104 ? 12.289 -0.802 -27.264 1.00 89.25 104 LEU A N 1
ATOM 766 C CA . LEU A 1 104 ? 13.629 -1.262 -26.945 1.00 89.25 104 LEU A CA 1
ATOM 767 C C . LEU A 1 104 ? 14.124 -2.216 -28.036 1.00 89.25 104 LEU A C 1
ATOM 769 O O . LEU A 1 104 ? 13.620 -3.322 -28.204 1.00 89.25 104 LEU A O 1
ATOM 773 N N . LYS A 1 105 ? 15.143 -1.780 -28.783 1.00 80.94 105 LYS A N 1
ATOM 774 C CA . LYS A 1 105 ? 15.740 -2.585 -29.849 1.00 80.94 105 LYS A CA 1
ATOM 775 C C . LYS A 1 105 ? 16.387 -3.836 -29.261 1.00 80.94 105 LYS A C 1
ATOM 777 O O . LYS A 1 105 ? 17.305 -3.734 -28.443 1.00 80.94 105 LYS A O 1
ATOM 782 N N . GLU A 1 106 ? 15.944 -5.001 -29.721 1.00 75.44 106 GLU A N 1
ATOM 783 C CA . GLU A 1 106 ? 16.572 -6.277 -29.396 1.00 75.44 106 GLU A CA 1
ATOM 784 C C . GLU A 1 106 ? 18.049 -6.230 -29.810 1.00 75.44 106 GLU A C 1
ATOM 786 O O . GLU A 1 106 ? 18.389 -6.029 -30.980 1.00 75.44 106 GLU A O 1
ATOM 791 N N . LYS A 1 107 ? 18.955 -6.367 -28.837 1.00 74.44 107 LYS A N 1
ATOM 792 C CA . LYS A 1 107 ? 20.359 -6.644 -29.137 1.00 74.44 107 LYS A CA 1
ATOM 793 C C . LYS A 1 107 ? 20.478 -8.157 -29.310 1.00 74.44 107 LYS A C 1
ATOM 795 O O . LYS A 1 107 ? 20.072 -8.863 -28.385 1.00 74.44 107 LYS A O 1
ATOM 800 N N . PRO A 1 108 ? 21.025 -8.652 -30.438 1.00 68.50 108 PRO A N 1
ATOM 801 C CA . PRO A 1 108 ? 21.227 -10.080 -30.615 1.00 68.50 108 PRO A CA 1
ATOM 802 C C . PRO A 1 108 ? 22.040 -10.608 -29.436 1.00 68.50 108 PRO A C 1
ATOM 804 O O . PRO A 1 108 ? 23.004 -9.966 -28.999 1.00 68.50 108 PRO A O 1
ATOM 807 N N . LEU A 1 109 ? 21.599 -11.745 -28.900 1.00 64.94 109 LEU A N 1
ATOM 808 C CA . LEU A 1 109 ? 22.319 -12.478 -27.871 1.00 64.94 109 LEU A CA 1
ATOM 809 C C . LEU A 1 109 ? 23.746 -12.678 -28.397 1.00 64.94 109 LEU A C 1
ATOM 811 O O . LEU A 1 109 ? 23.921 -13.281 -29.454 1.00 64.94 109 LEU A O 1
ATOM 815 N N . GLN A 1 110 ? 24.751 -12.096 -27.734 1.00 63.28 110 GLN A N 1
ATOM 816 C CA . GLN A 1 110 ? 26.136 -12.330 -28.135 1.00 63.28 110 GLN A CA 1
ATOM 817 C C . GLN A 1 110 ? 26.386 -13.827 -27.999 1.00 63.28 110 GLN A C 1
ATOM 819 O O . GLN A 1 110 ? 26.209 -14.393 -26.919 1.00 63.28 110 GLN A O 1
ATOM 824 N N . ASP A 1 111 ? 26.682 -14.448 -29.137 1.00 62.81 111 ASP A N 1
ATOM 825 C CA . ASP A 1 111 ? 26.738 -15.889 -29.290 1.00 62.81 111 ASP A CA 1
ATOM 826 C C . ASP A 1 111 ? 27.628 -16.484 -28.197 1.00 62.81 111 ASP A C 1
ATOM 828 O O . ASP A 1 111 ? 28.782 -16.078 -28.023 1.00 62.81 111 ASP A O 1
ATOM 832 N N . SER A 1 112 ? 27.101 -17.454 -27.447 1.00 60.16 112 SER A N 1
ATOM 833 C CA . SER A 1 112 ? 27.870 -18.151 -26.406 1.00 60.16 112 SER A CA 1
ATOM 834 C C . SER A 1 112 ? 29.128 -18.812 -26.983 1.00 60.16 112 SER A C 1
ATOM 836 O O . SER A 1 112 ? 30.093 -19.034 -26.255 1.00 60.16 112 SER A O 1
ATOM 838 N N . ASN A 1 113 ? 29.158 -19.028 -28.302 1.00 58.56 113 ASN A N 1
ATOM 839 C CA . ASN A 1 113 ? 30.324 -19.475 -29.053 1.00 58.56 113 ASN A CA 1
ATOM 840 C C . ASN A 1 113 ? 31.512 -18.507 -28.961 1.00 58.56 113 ASN A C 1
ATOM 842 O O . ASN A 1 113 ? 32.636 -18.968 -28.810 1.00 58.56 113 ASN A O 1
ATOM 846 N N . ALA A 1 114 ? 31.301 -17.186 -28.947 1.00 60.19 114 ALA A N 1
ATOM 847 C CA . ALA A 1 114 ? 32.399 -16.225 -28.800 1.00 60.19 114 ALA A CA 1
ATOM 848 C C . ALA A 1 114 ? 33.037 -16.285 -27.397 1.00 60.19 114 ALA A C 1
ATOM 850 O O . ALA A 1 114 ? 34.249 -16.136 -27.245 1.00 60.19 114 ALA A O 1
ATOM 851 N N . HIS A 1 115 ? 32.232 -16.564 -26.367 1.00 61.69 115 HIS A N 1
ATOM 852 C CA . HIS A 1 115 ? 32.713 -16.770 -24.998 1.00 61.69 115 HIS A CA 1
ATOM 853 C C . HIS A 1 115 ? 33.341 -18.158 -24.787 1.00 61.69 115 HIS A C 1
ATOM 855 O O . HIS A 1 115 ? 34.260 -18.294 -23.979 1.00 61.69 115 HIS A O 1
ATOM 861 N N . ALA A 1 116 ? 32.871 -19.180 -25.510 1.00 63.47 116 ALA A N 1
ATOM 862 C CA . ALA A 1 116 ? 33.436 -20.526 -25.490 1.00 63.47 116 ALA A CA 1
ATOM 863 C C . ALA A 1 116 ? 34.781 -20.598 -26.232 1.00 63.47 116 ALA A C 1
ATOM 865 O O . ALA A 1 116 ? 35.727 -21.161 -25.685 1.00 63.47 116 ALA A O 1
ATOM 866 N N . SER A 1 117 ? 34.902 -19.967 -27.406 1.00 64.12 117 SER A N 1
ATOM 867 C CA . SER A 1 117 ? 36.156 -19.893 -28.169 1.00 64.12 117 SER A CA 1
ATOM 868 C C . SER A 1 117 ? 37.238 -19.124 -27.414 1.00 64.12 117 SER A C 1
ATOM 870 O O . SER A 1 117 ? 38.330 -19.647 -27.248 1.00 64.12 117 SER A O 1
ATOM 872 N N . ALA A 1 118 ? 36.919 -17.974 -26.806 1.00 64.94 118 ALA A N 1
ATOM 873 C CA . ALA A 1 118 ? 37.890 -17.239 -25.986 1.00 64.94 118 ALA A CA 1
ATOM 874 C C . ALA A 1 118 ? 38.395 -18.042 -24.766 1.00 64.94 118 ALA A C 1
ATOM 876 O O . ALA A 1 118 ? 39.521 -17.853 -24.310 1.00 64.94 118 ALA A O 1
ATOM 877 N N . ARG A 1 119 ? 37.570 -18.951 -24.225 1.00 68.19 119 ARG A N 1
ATOM 878 C CA . ARG A 1 119 ? 37.957 -19.846 -23.124 1.00 68.19 119 ARG A CA 1
ATOM 879 C C . ARG A 1 119 ? 38.764 -21.056 -23.613 1.00 68.19 119 ARG A C 1
ATOM 881 O O . ARG A 1 119 ? 39.612 -21.532 -22.865 1.00 68.19 119 ARG A O 1
ATOM 888 N N . GLN A 1 120 ? 38.515 -21.542 -24.829 1.00 66.38 120 GLN A N 1
ATOM 889 C CA . GLN A 1 120 ? 39.315 -22.593 -25.466 1.00 66.38 120 GLN A CA 1
ATOM 890 C C . GLN A 1 120 ? 40.697 -22.081 -25.888 1.00 66.38 120 GLN A C 1
ATOM 892 O O . GLN A 1 120 ? 41.680 -22.762 -25.617 1.00 66.38 120 GLN A O 1
ATOM 897 N N . ASP A 1 121 ? 40.786 -20.870 -26.441 1.00 71.62 121 ASP A N 1
ATOM 898 C CA . ASP A 1 121 ? 42.055 -20.250 -26.841 1.00 71.62 121 ASP A CA 1
ATOM 899 C C . ASP A 1 121 ? 42.960 -20.002 -25.621 1.00 71.62 121 ASP A C 1
ATOM 901 O O . ASP A 1 121 ? 44.118 -20.414 -25.609 1.00 71.62 121 ASP A O 1
ATOM 905 N N . ALA A 1 122 ? 42.406 -19.459 -24.529 1.00 68.19 122 ALA A N 1
ATOM 906 C CA . ALA A 1 122 ? 43.142 -19.258 -23.275 1.00 68.19 122 ALA A CA 1
ATOM 907 C C . ALA A 1 122 ? 43.547 -20.572 -22.572 1.00 68.19 122 ALA A C 1
ATOM 909 O O . ALA A 1 122 ? 44.528 -20.604 -21.831 1.00 68.19 122 ALA A O 1
ATOM 910 N N . ALA A 1 123 ? 42.796 -21.661 -22.776 1.00 67.50 123 ALA A N 1
ATOM 911 C CA . ALA A 1 123 ? 43.149 -22.982 -22.255 1.00 67.50 123 ALA A CA 1
ATOM 912 C C . ALA A 1 123 ? 44.213 -23.687 -23.117 1.00 67.50 123 ALA A C 1
ATOM 914 O O . ALA A 1 123 ? 45.011 -24.455 -22.583 1.00 67.50 123 ALA A O 1
ATOM 915 N N . GLY A 1 124 ? 44.241 -23.420 -24.426 1.00 65.06 124 GLY A N 1
ATOM 916 C CA . GLY A 1 124 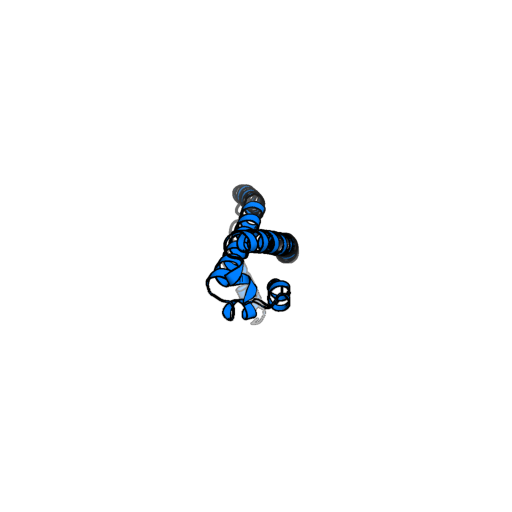? 45.263 -23.920 -25.347 1.00 65.06 124 GLY A CA 1
ATOM 917 C C . GLY A 1 124 ? 46.628 -23.257 -25.148 1.00 65.06 124 GLY A C 1
ATOM 918 O O . GLY A 1 124 ? 47.647 -23.930 -25.248 1.00 65.06 124 GLY A O 1
ATOM 919 N N . GLU A 1 125 ? 46.656 -21.971 -24.793 1.00 60.25 125 GLU A N 1
ATOM 920 C CA . GLU A 1 125 ? 47.890 -21.200 -24.566 1.00 60.25 125 GLU A CA 1
ATOM 921 C C . GLU A 1 125 ? 48.600 -21.552 -23.240 1.00 60.25 125 GLU A C 1
ATOM 923 O O . GLU A 1 125 ? 49.790 -21.309 -23.090 1.00 60.25 125 GLU A O 1
ATOM 928 N N . ALA A 1 126 ? 47.900 -22.178 -22.286 1.00 58.66 126 ALA A N 1
ATOM 929 C CA . ALA A 1 126 ? 48.468 -22.634 -21.010 1.00 58.66 126 ALA A CA 1
ATOM 930 C C . ALA A 1 126 ? 49.082 -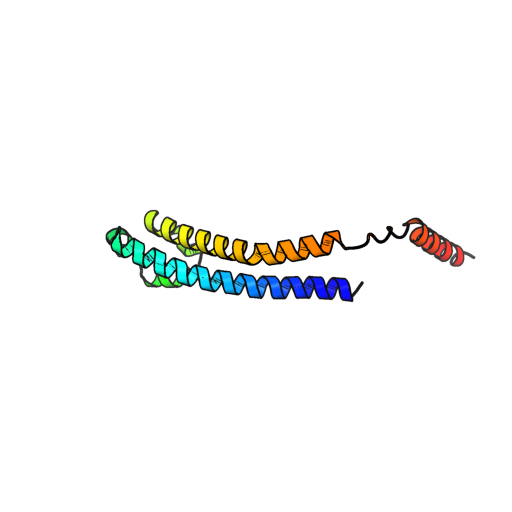24.051 -21.059 1.00 58.66 126 ALA A C 1
ATOM 932 O O . ALA A 1 126 ? 49.626 -24.520 -20.058 1.00 58.66 126 ALA A O 1
ATOM 933 N N . LEU A 1 127 ? 48.943 -24.754 -22.188 1.00 56.91 127 LEU A N 1
ATOM 934 C CA . LEU A 1 127 ? 49.392 -26.139 -22.384 1.00 56.91 127 LEU A CA 1
ATOM 935 C C . LEU A 1 127 ? 50.558 -26.272 -23.384 1.00 56.91 127 LEU A C 1
ATOM 937 O O . LEU A 1 127 ? 50.988 -27.399 -23.640 1.00 56.91 127 LEU A O 1
ATOM 941 N N . GLY A 1 128 ? 51.052 -25.161 -23.945 1.00 46.75 128 GLY A N 1
ATOM 942 C CA . GLY A 1 128 ? 52.253 -25.089 -24.793 1.00 46.75 128 GLY A CA 1
ATOM 943 C C . GLY A 1 128 ? 53.427 -24.459 -24.059 1.00 46.75 128 GLY A C 1
ATOM 944 O O . GLY A 1 128 ? 54.568 -24.897 -24.325 1.00 46.75 128 GLY A O 1
#

pLDDT: mean 85.56, std 11.87, range [46.75, 98.06]

Sequence (128 aa):
TSSNTFFRTLGGAFGTAIFGTILSHDVSNNLKTGFAELAKTNPDALAQVDPTLISSLTNNTEAIATLPAVVQNTVLDSFMSAFHSVFIAATPVVALGFFFAIFLKEKPLQDSNAHASARQDAAGEALG

Secondary structure (DSSP, 8-state):
-HHHHHHHHHHHHHHHHHHHHHHHHHHHHHHHHHHHHHHHH-HHHHHTS-HHHHHHTTT-SGGGGGS-HHHHHHHHHHHHHHHHHHHHHHHHHHHHHHHHHHT-PPPP---HHHHHHHHHHHHHTT--